Protein AF-A0A7E6FSH2-F1 (afdb_monomer)

Secondary structure (DSSP, 8-state):
---------------EEEEEEEETTSTT-EEEEEEEETTEEEE-GGGGGGGGS-EEEEEEEEESSS-EEEEEE-TT--TTTSSSGGGEEEETT-TTGGG-EEEE-S-TTS-EEEEE-SSEEEEEEEPSSSS--EEEEEEETT--

Solvent-accessible surface area (backbone atoms only — not comparable to full-atom values): 8273 Å² total; per-residue (Å²): 133,86,77,82,87,77,81,72,79,85,81,84,56,83,32,34,39,35,33,26,38,29,43,66,93,47,79,95,51,69,44,71,34,34,39,37,38,52,71,44,76,50,72,38,75,65,56,82,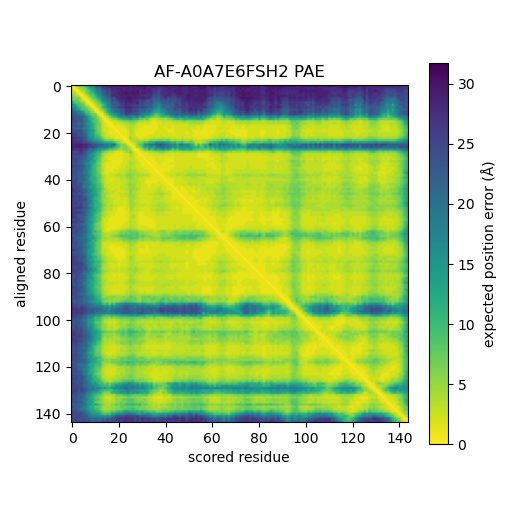45,35,83,76,49,63,34,48,30,32,37,44,33,39,44,49,98,74,66,37,47,34,36,20,45,24,63,97,36,49,86,56,62,32,59,28,54,94,27,56,74,49,57,66,87,48,95,80,58,87,68,46,47,43,45,55,74,68,36,88,93,62,41,38,41,38,39,40,42,91,51,34,40,36,40,41,29,57,50,93,66,93,60,74,34,33,50,41,50,79,45,68,56,77,83,126

Nearest PDB structures (foldseek):
  6cp9-assembly4_H  TM=3.468E-01  e=9.903E-01  Klebsiella pneumoniae 342
  2ejx-assembly1_A  TM=4.097E-01  e=4.141E+00  Sulfurisphaera tokodaii str. 7
  7lps-assembly3_G  TM=2.531E-01  e=2.438E+00  Homo sapiens
  7lps-assembly1_A  TM=2.808E-01  e=4.141E+00  Homo sapiens
  8bu9-assembly2_D  TM=2.159E-01  e=7.417E+00  Homo sapiens

Mean predicted aligned error: 8.13 Å

Organism: NCBI:txid2607531

Radius of gyration: 16.62 Å; Cα contacts (8 Å, |Δi|>4): 287; chains: 1; bounding box: 47×32×52 Å

Sequence (144 aa):
MHRSLYNKEIRDFDCNCSSYILLSGNGTSWQKVFEMTPNSFMKSPIYLYWDNLPIEKVKFQLSGTYPLTFIFNGRGTTSTSWFHQANAISNSLGAHSLSTTYTFNNNFSYPDFYITSTEARIQAKRLSGIDEKYDIYFKKDGSK

Foldseek 3Di:
DDDPPPPPPCLPWQKKKWKWFDAPPPPPDTHTQWIDTQQDIDGDCVLVCLQVTRTQKMWIWIDTPDIKIWIFGSHPDHSQRRQAPVGTDDIPPDPPQPPKGWDWPSDSVWTWTWIDDPFKIWIWTFDPDPGGGIDTDIDTPPDD

pLDDT: mean 82.21, std 17.52, range [31.97, 97.0]

Structure (mmCIF, N/CA/C/O backbone):
data_AF-A0A7E6FSH2-F1
#
_entry.id   AF-A0A7E6FSH2-F1
#
loop_
_atom_site.group_PDB
_atom_site.id
_atom_site.type_symbol
_atom_site.label_atom_id
_atom_site.label_alt_id
_atom_site.label_comp_id
_atom_site.label_asym_id
_atom_site.label_entity_id
_atom_site.label_seq_id
_atom_site.pdbx_PDB_ins_code
_atom_site.Cartn_x
_atom_site.Cartn_y
_atom_site.Cartn_z
_atom_site.occupancy
_atom_site.B_iso_or_equiv
_atom_site.auth_seq_id
_atom_site.auth_comp_id
_atom_site.auth_asym_id
_atom_site.auth_atom_id
_atom_site.pdbx_PDB_model_num
ATOM 1 N N . MET A 1 1 ? 32.917 1.650 -36.318 1.00 36.84 1 MET A N 1
ATOM 2 C CA . MET A 1 1 ? 31.803 0.817 -35.811 1.00 36.84 1 MET A CA 1
ATOM 3 C C . MET A 1 1 ? 31.445 1.284 -34.406 1.00 36.84 1 MET A C 1
ATOM 5 O O . MET A 1 1 ? 32.127 0.921 -33.457 1.00 36.84 1 MET A O 1
ATOM 9 N N . HIS A 1 2 ? 30.433 2.145 -34.270 1.00 33.91 2 HIS A N 1
ATOM 10 C CA . HIS A 1 2 ? 29.933 2.572 -32.962 1.00 33.91 2 HIS A CA 1
ATOM 11 C C . HIS A 1 2 ? 29.057 1.463 -32.371 1.00 33.91 2 HIS A C 1
ATOM 13 O O . HIS A 1 2 ? 27.921 1.268 -32.795 1.00 33.91 2 HIS A O 1
ATOM 19 N N . ARG A 1 3 ? 29.587 0.721 -31.393 1.00 31.97 3 ARG A N 1
ATOM 20 C CA . ARG A 1 3 ? 28.758 -0.078 -30.485 1.00 31.97 3 ARG A CA 1
ATOM 21 C C . ARG A 1 3 ? 28.050 0.894 -29.543 1.00 31.97 3 ARG A C 1
ATOM 23 O O . ARG A 1 3 ? 28.684 1.468 -28.664 1.00 31.97 3 ARG A O 1
ATOM 30 N N . SER A 1 4 ? 26.752 1.089 -29.758 1.00 35.31 4 SER A N 1
ATOM 31 C CA . SER A 1 4 ? 25.868 1.708 -28.771 1.00 35.31 4 SER A CA 1
ATOM 32 C C . SER A 1 4 ? 25.856 0.826 -27.518 1.00 35.31 4 SER A C 1
ATOM 34 O O . SER A 1 4 ? 25.320 -0.280 -27.533 1.00 35.31 4 SER A O 1
ATOM 36 N N . LEU A 1 5 ? 26.519 1.291 -26.458 1.00 35.47 5 LEU A N 1
ATOM 37 C CA . LEU A 1 5 ? 26.552 0.686 -25.122 1.00 35.47 5 LEU A CA 1
ATOM 38 C C . LEU A 1 5 ? 25.516 1.350 -24.200 1.00 35.47 5 LEU A C 1
ATOM 40 O O . LEU A 1 5 ? 25.821 1.685 -23.062 1.00 35.47 5 LEU A O 1
ATOM 44 N N . TYR A 1 6 ? 24.291 1.560 -24.680 1.00 37.81 6 TYR A N 1
ATOM 45 C CA . TYR A 1 6 ? 23.195 2.040 -23.836 1.00 37.81 6 TYR A CA 1
ATOM 46 C C . TYR A 1 6 ? 21.973 1.137 -23.969 1.00 37.81 6 TYR A C 1
ATOM 48 O O . TYR A 1 6 ? 20.962 1.505 -24.542 1.00 37.81 6 TYR A O 1
ATOM 56 N N . ASN A 1 7 ? 22.088 -0.055 -23.387 1.00 38.75 7 ASN A N 1
ATOM 57 C CA . ASN A 1 7 ? 20.961 -0.762 -22.781 1.00 38.75 7 ASN A CA 1
ATOM 58 C C . ASN A 1 7 ? 21.350 -1.052 -21.328 1.00 38.75 7 ASN A C 1
ATOM 60 O O . ASN A 1 7 ? 21.535 -2.196 -20.922 1.00 38.75 7 ASN A O 1
ATOM 64 N N . LYS A 1 8 ? 21.573 0.013 -20.551 1.00 35.28 8 LYS A N 1
ATOM 65 C CA . LYS A 1 8 ? 21.609 -0.104 -19.096 1.00 35.28 8 LYS A CA 1
ATOM 66 C C . LYS A 1 8 ? 20.144 -0.136 -18.671 1.00 35.28 8 LYS A C 1
ATOM 68 O O . LYS A 1 8 ? 19.473 0.890 -18.733 1.00 35.28 8 LYS A O 1
ATOM 73 N N . GLU A 1 9 ? 19.633 -1.317 -18.321 1.00 42.00 9 GLU A N 1
ATOM 74 C CA . GLU A 1 9 ? 18.431 -1.403 -17.489 1.00 42.00 9 GLU A CA 1
ATOM 75 C C . GLU A 1 9 ? 18.634 -0.430 -16.327 1.00 42.00 9 GLU A C 1
ATOM 77 O O . GLU A 1 9 ? 19.611 -0.546 -15.581 1.00 42.00 9 GLU A O 1
ATOM 82 N N . ILE A 1 10 ? 17.774 0.580 -16.222 1.00 40.69 10 ILE A N 1
ATOM 83 C CA . ILE A 1 10 ? 17.826 1.544 -15.129 1.00 40.69 10 ILE A CA 1
ATOM 84 C C . ILE A 1 10 ? 17.426 0.776 -13.865 1.00 40.69 10 ILE A C 1
ATOM 86 O O . ILE A 1 10 ? 16.245 0.609 -13.581 1.00 40.69 10 ILE A O 1
ATOM 90 N N . ARG A 1 11 ? 18.421 0.254 -13.140 1.00 43.53 11 ARG A N 1
ATOM 91 C CA . ARG A 1 11 ? 18.281 -0.348 -11.803 1.00 43.53 11 ARG A CA 1
ATOM 92 C C . ARG A 1 11 ? 18.351 0.698 -10.680 1.00 43.53 11 ARG A C 1
ATOM 94 O O . ARG A 1 11 ? 18.409 0.330 -9.517 1.00 43.53 11 ARG A O 1
ATOM 101 N N . ASP A 1 12 ? 18.344 1.984 -11.028 1.00 41.41 12 ASP A N 1
ATOM 102 C CA . ASP A 1 12 ? 18.599 3.105 -10.115 1.00 41.41 12 ASP A CA 1
ATOM 103 C C . ASP A 1 12 ? 17.296 3.782 -9.659 1.00 41.41 12 ASP A C 1
ATOM 105 O O . ASP A 1 12 ? 17.124 4.992 -9.796 1.00 41.41 12 ASP A O 1
ATOM 109 N N . PHE A 1 13 ? 16.349 3.008 -9.132 1.00 52.59 13 PHE A N 1
ATOM 110 C CA . PHE A 1 13 ? 15.245 3.581 -8.368 1.00 52.59 13 PHE A CA 1
ATOM 111 C C . PHE A 1 13 ? 15.344 3.077 -6.931 1.00 52.59 13 PHE A C 1
ATOM 113 O O . PHE A 1 13 ? 14.765 2.050 -6.590 1.00 52.59 13 PHE A O 1
ATOM 120 N N . ASP A 1 14 ? 16.053 3.834 -6.087 1.00 60.81 14 ASP A N 1
ATOM 121 C CA . ASP A 1 14 ? 15.880 3.798 -4.629 1.00 60.81 14 ASP A CA 1
ATOM 122 C C . ASP A 1 14 ? 14.467 4.309 -4.311 1.00 60.81 14 ASP A C 1
ATOM 124 O O . ASP A 1 14 ? 14.244 5.450 -3.899 1.00 60.81 14 ASP A O 1
ATOM 128 N N . CYS A 1 15 ? 13.476 3.479 -4.619 1.00 75.56 15 CYS A N 1
ATOM 129 C CA . CYS A 1 15 ? 12.087 3.748 -4.333 1.00 75.56 15 CYS A CA 1
ATOM 130 C C . CYS A 1 15 ? 11.758 3.136 -2.980 1.00 75.56 15 CYS A C 1
ATOM 132 O O . CYS A 1 15 ? 11.909 1.934 -2.786 1.00 75.56 15 CYS A O 1
ATOM 134 N N . ASN A 1 16 ? 11.245 3.949 -2.063 1.00 90.12 16 ASN A N 1
ATOM 135 C CA . ASN A 1 16 ? 10.592 3.432 -0.866 1.00 90.12 16 ASN A CA 1
ATOM 136 C C . ASN A 1 16 ? 9.089 3.368 -1.113 1.00 90.12 16 ASN A C 1
ATOM 138 O O . ASN A 1 16 ? 8.506 4.210 -1.797 1.00 90.12 16 ASN A O 1
ATOM 142 N N . CYS A 1 17 ? 8.452 2.373 -0.523 1.00 91.81 17 CYS A N 1
ATOM 143 C CA . CYS A 1 17 ? 7.014 2.200 -0.539 1.00 91.81 17 CYS A CA 1
ATOM 144 C C . CYS A 1 17 ? 6.488 2.421 0.880 1.00 91.81 17 CYS A C 1
ATOM 146 O O . CYS A 1 17 ? 7.041 1.903 1.840 1.00 91.81 17 CYS A O 1
ATOM 148 N N . SER A 1 18 ? 5.439 3.213 1.051 1.00 95.06 18 SER A N 1
ATOM 149 C CA . SER A 1 18 ? 4.848 3.478 2.363 1.00 95.06 18 SER A CA 1
ATOM 150 C C . SER A 1 18 ? 3.333 3.469 2.293 1.00 95.06 18 SER A C 1
ATOM 152 O O . SER A 1 18 ? 2.744 3.876 1.293 1.00 95.06 18 SER A O 1
ATOM 154 N N . SER A 1 19 ? 2.696 3.055 3.385 1.00 95.75 19 SER A N 1
ATOM 155 C CA . SER A 1 19 ? 1.253 3.190 3.566 1.00 95.75 19 SER A CA 1
ATOM 156 C C . SER A 1 19 ? 0.933 4.062 4.767 1.00 95.75 19 SER A C 1
ATOM 158 O O . SER A 1 19 ? 1.633 4.028 5.781 1.00 95.75 19 SER A O 1
ATOM 160 N N . TYR A 1 20 ? -0.140 4.835 4.650 1.00 96.75 20 TYR A N 1
ATOM 161 C CA . TYR A 1 20 ? -0.656 5.714 5.684 1.00 96.75 20 TYR A CA 1
ATOM 162 C C . TYR A 1 20 ? -2.170 5.573 5.791 1.00 96.75 20 TYR A C 1
ATOM 164 O O . TYR A 1 20 ? -2.843 5.371 4.785 1.00 96.75 20 TYR A O 1
ATOM 172 N N . ILE A 1 21 ? -2.718 5.775 6.981 1.00 96.69 21 ILE A N 1
ATOM 173 C CA . ILE A 1 21 ? -4.162 5.843 7.214 1.00 96.69 21 ILE A CA 1
ATOM 174 C C . ILE A 1 21 ? -4.575 7.246 7.634 1.00 96.69 21 ILE A C 1
ATOM 176 O O . ILE A 1 21 ? -3.827 7.956 8.307 1.00 96.69 21 ILE A O 1
ATOM 180 N N . LEU A 1 22 ? -5.782 7.628 7.243 1.00 96.50 22 LEU A N 1
ATOM 181 C CA . LEU A 1 22 ? -6.479 8.804 7.739 1.00 96.50 22 LEU A CA 1
ATOM 182 C C . LEU A 1 22 ? -7.640 8.323 8.607 1.00 96.50 22 LEU A C 1
ATOM 184 O O . LEU A 1 22 ? -8.484 7.566 8.128 1.00 96.50 22 LEU A O 1
ATOM 188 N N . LEU A 1 23 ? -7.676 8.743 9.870 1.00 94.25 23 LEU A N 1
ATOM 189 C CA . LEU A 1 23 ? -8.746 8.395 10.808 1.00 94.25 23 LEU A CA 1
ATOM 190 C C . LEU A 1 23 ? -9.869 9.436 10.744 1.00 94.25 23 LEU A C 1
ATOM 192 O O . LEU A 1 23 ? -9.601 10.636 10.677 1.00 94.25 23 LEU A O 1
ATOM 196 N N . SER A 1 24 ? -11.125 8.997 10.807 1.00 89.44 24 SER A N 1
ATOM 197 C CA . SER A 1 24 ? -12.276 9.899 10.835 1.00 89.44 24 SER A CA 1
ATOM 198 C C . SER A 1 24 ? -12.240 10.769 12.093 1.00 89.44 24 SER A C 1
ATOM 200 O O . SER A 1 24 ? -11.975 10.265 13.185 1.00 89.44 24 SER A O 1
ATOM 202 N N . GLY A 1 25 ? -12.521 12.063 11.952 1.00 81.19 25 GLY A N 1
ATOM 203 C CA . GLY A 1 25 ? -12.515 13.014 13.070 1.00 81.19 25 GLY A CA 1
ATOM 204 C C . GLY A 1 25 ? -11.128 13.547 13.449 1.00 81.19 25 GLY A C 1
ATOM 205 O O . GLY A 1 25 ? -11.051 14.530 14.179 1.00 81.19 25 GLY A O 1
ATOM 206 N N . ASN A 1 26 ? -10.045 12.977 12.907 1.00 65.88 26 ASN A N 1
ATOM 207 C CA . ASN A 1 26 ? -8.682 13.465 13.107 1.00 65.88 26 ASN A CA 1
ATOM 208 C C . ASN A 1 26 ? -8.236 14.218 11.842 1.00 65.88 26 ASN A C 1
ATOM 210 O O . ASN A 1 26 ? -7.688 13.634 10.905 1.00 65.88 26 ASN A O 1
ATOM 214 N N . GLY A 1 27 ? -8.575 15.511 11.783 1.00 63.03 27 GLY A N 1
ATOM 215 C CA . GLY A 1 27 ? -8.406 16.380 10.613 1.00 63.03 27 GLY A CA 1
ATOM 216 C C . GLY A 1 27 ? -7.048 16.217 9.924 1.00 63.03 27 GLY A C 1
ATOM 217 O O . GLY A 1 27 ? -6.018 16.292 10.578 1.00 63.03 27 GLY A O 1
ATOM 218 N N . THR A 1 28 ? -7.085 15.939 8.614 1.00 77.62 28 THR A N 1
ATOM 219 C CA . THR A 1 28 ? -5.980 15.893 7.622 1.00 77.62 28 THR A CA 1
ATOM 220 C C . THR A 1 28 ? -4.686 15.131 7.972 1.00 77.62 28 THR A C 1
ATOM 222 O O . THR A 1 28 ? -3.795 15.041 7.123 1.00 77.62 28 THR A O 1
ATOM 225 N N . SER A 1 29 ? -4.572 14.528 9.156 1.00 90.12 29 SER A N 1
ATOM 226 C CA . SER A 1 29 ? -3.342 13.925 9.663 1.00 90.12 29 SER A CA 1
ATOM 227 C C . SER A 1 29 ? -3.223 12.459 9.260 1.00 90.12 29 SER A C 1
ATOM 229 O O . SER A 1 29 ? -3.963 11.592 9.724 1.00 90.12 29 SER A O 1
ATOM 231 N N . TRP A 1 30 ? -2.250 12.178 8.397 1.00 94.75 30 TRP A N 1
ATOM 232 C CA . TRP A 1 30 ? -1.943 10.832 7.926 1.00 94.75 30 TRP A CA 1
ATOM 233 C C . TRP A 1 30 ? -0.987 10.118 8.884 1.00 94.75 30 TRP A C 1
ATOM 235 O O . TRP A 1 30 ? 0.113 10.599 9.142 1.00 94.75 30 TRP A O 1
ATOM 245 N N . GLN A 1 31 ? -1.373 8.933 9.350 1.00 94.94 31 GLN A N 1
ATOM 246 C CA . GLN A 1 31 ? -0.570 8.090 10.238 1.00 94.94 31 GLN A CA 1
ATOM 247 C C . GLN A 1 31 ? 0.103 6.978 9.435 1.00 94.94 31 GLN A C 1
ATOM 249 O O . GLN A 1 31 ? -0.583 6.215 8.760 1.00 94.94 31 GLN A O 1
ATOM 254 N N . LYS A 1 32 ? 1.436 6.870 9.485 1.00 95.31 32 LYS A N 1
ATOM 255 C CA . LYS A 1 32 ? 2.183 5.829 8.757 1.00 95.31 32 LYS A CA 1
ATOM 256 C C . LYS A 1 32 ? 1.871 4.444 9.349 1.00 95.31 32 LYS A C 1
ATOM 258 O O . LYS A 1 32 ? 2.007 4.237 10.553 1.00 95.31 32 LYS A O 1
ATOM 263 N N . VAL A 1 33 ? 1.474 3.501 8.497 1.00 94.50 33 VAL A N 1
ATOM 264 C CA . VAL A 1 33 ? 1.190 2.100 8.855 1.00 94.50 33 VAL A CA 1
ATOM 265 C C . VAL A 1 33 ? 2.388 1.210 8.578 1.00 94.50 33 VAL A C 1
ATOM 267 O O . VAL A 1 33 ? 2.754 0.399 9.424 1.00 94.50 33 VAL A O 1
ATOM 270 N N . PHE A 1 34 ? 3.010 1.348 7.412 1.00 94.06 34 PHE A N 1
ATOM 271 C CA . PHE A 1 34 ? 4.228 0.617 7.091 1.00 94.06 34 PHE A CA 1
ATOM 272 C C . PHE A 1 34 ? 5.121 1.407 6.147 1.00 94.06 34 PHE A C 1
ATOM 274 O O . PHE A 1 34 ? 4.667 2.323 5.458 1.00 94.06 34 PHE A O 1
ATOM 281 N N . GLU A 1 35 ? 6.380 0.995 6.103 1.00 93.94 35 GLU A N 1
ATOM 282 C CA . GLU A 1 35 ? 7.391 1.452 5.163 1.00 93.94 35 GLU A CA 1
ATOM 283 C C . GLU A 1 35 ? 8.232 0.259 4.715 1.00 93.94 35 GLU A C 1
ATOM 285 O O . GLU A 1 35 ? 8.705 -0.530 5.530 1.00 93.94 35 GLU A O 1
ATOM 290 N N . MET A 1 36 ? 8.387 0.128 3.408 1.00 92.31 36 MET A N 1
ATOM 291 C CA . MET A 1 36 ? 9.264 -0.813 2.743 1.00 92.31 36 MET A CA 1
ATOM 292 C C . MET A 1 36 ? 10.367 -0.012 2.059 1.00 92.31 36 MET A C 1
ATOM 294 O O . MET A 1 36 ? 10.095 0.879 1.254 1.00 92.31 36 MET A O 1
ATOM 298 N N . THR A 1 37 ? 11.603 -0.344 2.389 1.00 91.00 37 THR A N 1
ATOM 299 C CA . THR A 1 37 ? 12.813 0.132 1.719 1.00 91.00 37 THR A CA 1
ATOM 300 C C . THR A 1 37 ? 13.517 -1.076 1.104 1.00 91.00 37 THR A C 1
ATOM 302 O O . THR A 1 37 ? 13.201 -2.207 1.487 1.00 91.00 37 THR A O 1
ATOM 305 N N . PRO A 1 38 ? 14.516 -0.895 0.226 1.00 88.75 38 PRO A N 1
ATOM 306 C CA . PRO A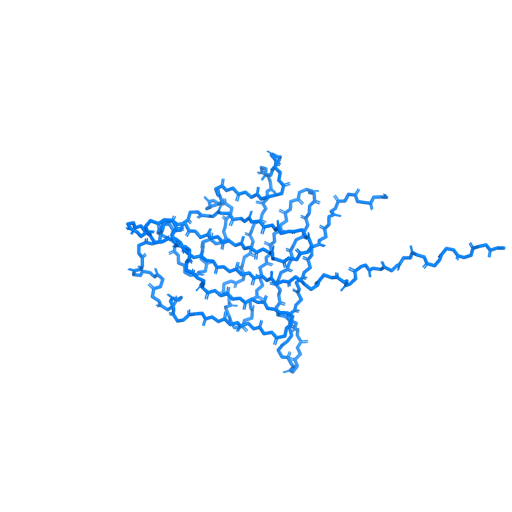 1 38 ? 15.276 -2.019 -0.323 1.00 88.75 38 PRO A CA 1
ATOM 307 C C . PRO A 1 38 ? 15.876 -2.966 0.734 1.00 88.75 38 PRO A C 1
ATOM 309 O O . PRO A 1 38 ? 16.105 -4.143 0.453 1.00 88.75 38 PRO A O 1
ATOM 312 N N . ASN A 1 39 ? 16.099 -2.472 1.958 1.00 89.06 39 ASN A N 1
ATOM 313 C CA . ASN A 1 39 ? 16.789 -3.193 3.029 1.00 89.06 39 ASN A CA 1
ATOM 314 C C . ASN A 1 39 ? 15.916 -3.474 4.263 1.00 89.06 39 ASN A C 1
ATOM 316 O O . ASN A 1 39 ? 16.421 -4.007 5.248 1.00 89.06 39 ASN A O 1
ATOM 320 N N . SER A 1 40 ? 14.646 -3.057 4.282 1.00 88.81 40 SER A N 1
ATOM 321 C CA . SER A 1 40 ? 13.805 -3.225 5.471 1.00 88.81 40 SER A CA 1
ATOM 322 C C . SER A 1 40 ? 12.314 -3.152 5.172 1.00 88.81 40 SER A C 1
ATOM 324 O O . SER A 1 40 ? 11.872 -2.464 4.253 1.00 88.81 40 SER A O 1
ATOM 326 N N . PHE A 1 41 ? 11.525 -3.811 6.019 1.00 89.88 41 PHE A N 1
ATOM 327 C CA . PHE A 1 41 ? 10.080 -3.637 6.068 1.00 89.88 41 PHE A CA 1
ATOM 328 C C . PHE A 1 41 ? 9.633 -3.378 7.504 1.00 89.88 41 PHE A C 1
ATOM 330 O O . PHE A 1 41 ? 9.642 -4.265 8.356 1.00 89.88 41 PHE A O 1
ATOM 337 N N . MET A 1 42 ? 9.250 -2.136 7.781 1.00 90.94 42 MET A N 1
ATOM 338 C CA . MET A 1 42 ? 8.826 -1.690 9.102 1.00 90.94 42 MET A CA 1
ATOM 339 C C . MET A 1 42 ? 7.311 -1.540 9.143 1.00 90.94 42 MET A C 1
ATOM 341 O O . MET A 1 42 ? 6.718 -0.876 8.294 1.00 90.94 42 MET A O 1
ATOM 345 N N . LYS A 1 43 ? 6.682 -2.116 10.170 1.00 91.31 43 LYS A N 1
ATOM 346 C CA . LYS A 1 43 ? 5.246 -1.982 10.443 1.00 91.31 43 LYS A CA 1
ATOM 347 C C . LYS A 1 43 ? 5.038 -1.230 11.750 1.00 91.31 43 LYS A C 1
ATOM 349 O O . LYS A 1 43 ? 5.577 -1.616 12.783 1.00 91.31 43 LYS A O 1
ATOM 354 N N . SER A 1 44 ? 4.220 -0.188 11.712 1.00 91.88 44 SER A N 1
ATOM 355 C CA . SER A 1 44 ? 3.738 0.506 12.904 1.00 91.88 44 SER A CA 1
ATOM 356 C C . SER A 1 44 ? 2.706 -0.364 13.621 1.00 91.88 44 SER A C 1
ATOM 358 O O . SER A 1 44 ? 1.784 -0.816 12.945 1.00 91.88 44 SER A O 1
ATOM 360 N N . PRO A 1 45 ? 2.761 -0.542 14.957 1.00 90.44 45 PRO A N 1
ATOM 361 C CA . PRO A 1 45 ? 1.796 -1.344 15.723 1.00 90.44 45 PRO A CA 1
ATOM 362 C C . PRO A 1 45 ? 0.321 -1.007 15.473 1.00 90.44 45 PRO A C 1
ATOM 364 O O . PRO A 1 45 ? -0.543 -1.835 15.738 1.00 90.44 45 PRO A O 1
ATOM 367 N N . ILE A 1 46 ? 0.029 0.174 14.918 1.00 88.50 46 ILE A N 1
ATOM 368 C CA . ILE A 1 46 ? -1.311 0.589 14.495 1.00 88.50 46 ILE A CA 1
ATOM 369 C C . ILE A 1 46 ? -2.011 -0.445 13.595 1.00 88.50 46 ILE A C 1
ATOM 371 O O . ILE A 1 46 ? -3.227 -0.586 13.680 1.00 88.50 46 ILE A O 1
ATOM 375 N N . TYR A 1 47 ? -1.262 -1.220 12.792 1.00 86.69 47 TYR A N 1
ATOM 376 C CA . TYR A 1 47 ? -1.839 -2.254 11.920 1.00 86.69 47 TYR A CA 1
ATOM 377 C C . TYR A 1 47 ? -2.556 -3.368 12.698 1.00 86.69 47 TYR A C 1
ATOM 379 O O . TYR A 1 47 ? -3.485 -3.972 12.168 1.00 86.69 47 TYR A O 1
ATOM 387 N N . LEU A 1 48 ? -2.148 -3.628 13.948 1.00 89.62 48 LEU A N 1
ATOM 388 C CA . LEU A 1 48 ? -2.759 -4.642 14.816 1.00 89.62 48 LEU A CA 1
ATOM 389 C C . LEU A 1 48 ? -4.168 -4.250 15.268 1.00 89.62 48 LEU A C 1
ATOM 391 O O . LEU A 1 48 ? -4.951 -5.108 15.658 1.00 89.62 48 LEU A O 1
ATOM 395 N N . TYR A 1 49 ? -4.485 -2.958 15.213 1.00 93.12 49 TYR A N 1
ATOM 396 C CA . TYR A 1 49 ? -5.761 -2.408 15.656 1.00 93.12 49 TYR A CA 1
ATOM 397 C C . TYR A 1 49 ? -6.666 -2.018 14.487 1.00 93.12 49 TYR A C 1
ATOM 399 O O . TYR A 1 49 ? -7.683 -1.373 14.717 1.00 93.12 49 TYR A O 1
ATOM 407 N N . TRP A 1 50 ? -6.311 -2.394 13.252 1.00 93.62 50 TRP A N 1
ATOM 408 C CA . TRP A 1 50 ? -6.976 -1.944 12.025 1.00 93.62 50 TRP A CA 1
ATOM 409 C C . TRP A 1 50 ? -8.501 -2.037 12.095 1.00 93.62 50 TRP A C 1
ATOM 411 O O . TRP A 1 50 ? -9.180 -1.047 11.841 1.00 93.62 50 TRP A O 1
ATOM 421 N N . ASP A 1 51 ? -9.025 -3.190 12.513 1.00 93.06 51 ASP A N 1
ATOM 422 C CA . ASP A 1 51 ? -10.467 -3.464 12.532 1.00 93.06 51 ASP A CA 1
ATOM 423 C C . ASP A 1 51 ? -11.238 -2.604 13.552 1.00 93.06 51 ASP A C 1
ATOM 425 O O . ASP A 1 51 ? -12.449 -2.434 13.435 1.00 93.06 51 ASP A O 1
ATOM 429 N N . ASN A 1 52 ? -10.539 -2.026 14.535 1.00 93.81 52 ASN A N 1
ATOM 430 C CA . ASN A 1 52 ? -11.116 -1.156 15.563 1.00 93.81 52 ASN A CA 1
ATOM 431 C C . ASN A 1 52 ? -10.897 0.335 15.275 1.00 93.81 52 ASN A C 1
ATOM 433 O O . ASN A 1 52 ? -11.418 1.191 15.993 1.00 93.81 52 ASN A O 1
ATOM 437 N N . LEU A 1 53 ? -10.092 0.669 14.266 1.00 93.19 53 LEU A N 1
ATOM 438 C CA . LEU A 1 53 ? -9.786 2.050 13.934 1.00 93.19 53 LEU A CA 1
ATOM 439 C C . LEU A 1 53 ? -10.856 2.612 12.997 1.00 93.19 53 LEU A C 1
ATOM 441 O O . LEU A 1 53 ? -11.242 1.960 12.025 1.00 93.19 53 LEU A O 1
ATOM 445 N N . PRO A 1 54 ? -11.299 3.860 13.209 1.00 94.94 54 PRO A N 1
ATOM 446 C CA . PRO A 1 54 ? -12.266 4.486 12.326 1.00 94.94 54 PRO A CA 1
ATOM 447 C C . PRO A 1 54 ? -11.559 5.026 11.070 1.00 94.94 54 PRO A C 1
ATOM 449 O O . PRO A 1 54 ? -11.446 6.232 10.863 1.00 94.94 54 PRO A O 1
ATOM 452 N N . ILE A 1 55 ? -11.007 4.131 10.248 1.00 96.12 55 ILE A N 1
ATOM 453 C CA . ILE A 1 55 ? -10.202 4.480 9.073 1.00 96.12 55 ILE A CA 1
ATOM 454 C C . ILE A 1 55 ? -11.114 5.006 7.964 1.00 96.12 55 ILE A C 1
ATOM 456 O O . ILE A 1 55 ? -12.019 4.322 7.493 1.00 96.12 55 ILE A O 1
ATOM 460 N N . GLU A 1 56 ? -10.852 6.227 7.509 1.00 96.19 56 GLU A N 1
ATOM 461 C CA . GLU A 1 56 ? -11.569 6.840 6.397 1.00 96.19 56 GLU A CA 1
ATOM 462 C C . GLU A 1 56 ? -10.905 6.516 5.057 1.00 96.19 56 GLU A C 1
ATOM 464 O O . GLU A 1 56 ? -11.569 6.091 4.111 1.00 96.19 56 GLU A O 1
ATOM 469 N N . LYS A 1 57 ? -9.587 6.716 4.971 1.00 97.00 57 LYS A N 1
ATOM 470 C CA . LYS A 1 57 ? -8.812 6.534 3.741 1.00 97.00 57 LYS A CA 1
ATOM 471 C C . LYS A 1 57 ? -7.482 5.870 4.039 1.00 97.00 57 LYS A C 1
ATOM 473 O O . LYS A 1 57 ? -6.904 6.076 5.106 1.00 97.00 57 LYS A O 1
ATOM 478 N N . VAL A 1 58 ? -6.973 5.146 3.052 1.00 97.00 58 VAL A N 1
ATOM 479 C CA . VAL A 1 58 ? -5.613 4.610 3.054 1.00 97.00 58 VAL A CA 1
ATOM 480 C C . VAL A 1 58 ? -4.848 5.230 1.895 1.00 97.00 58 VAL A C 1
ATOM 482 O O . VAL A 1 58 ? -5.354 5.305 0.779 1.00 97.00 58 VAL A O 1
ATOM 485 N N . LYS A 1 59 ? -3.634 5.701 2.154 1.00 96.38 59 LYS A N 1
ATOM 486 C CA . LYS A 1 59 ? -2.723 6.256 1.160 1.00 96.38 59 LYS A CA 1
ATOM 487 C C . LYS A 1 59 ? -1.557 5.303 0.984 1.00 96.38 59 LYS A C 1
ATOM 489 O O . LYS A 1 59 ? -0.801 5.104 1.926 1.00 96.38 59 LYS A O 1
ATOM 494 N N . PHE A 1 60 ? -1.377 4.788 -0.222 1.00 95.25 60 PHE A N 1
ATOM 495 C CA . PHE A 1 60 ? -0.178 4.067 -0.630 1.00 95.25 60 PHE A CA 1
ATOM 496 C C . PHE A 1 60 ? 0.698 4.999 -1.459 1.00 95.25 60 PHE A C 1
ATOM 498 O O . PHE A 1 60 ? 0.227 5.629 -2.405 1.00 95.25 60 PHE A O 1
ATOM 505 N N . GLN A 1 61 ? 1.961 5.123 -1.080 1.00 93.94 61 GLN A N 1
ATOM 506 C CA . GLN A 1 61 ? 2.890 6.076 -1.660 1.00 93.94 61 GLN A CA 1
ATOM 507 C C . GLN A 1 61 ? 4.171 5.363 -2.074 1.00 93.94 61 GLN A C 1
ATOM 509 O O . GLN A 1 61 ? 4.764 4.630 -1.288 1.00 93.94 61 GLN A O 1
ATOM 514 N N . LEU A 1 62 ? 4.611 5.623 -3.299 1.00 91.56 62 LEU A N 1
ATOM 515 C CA . LEU A 1 62 ? 5.957 5.310 -3.760 1.00 91.56 62 LEU A CA 1
ATOM 516 C C . LEU A 1 62 ? 6.728 6.618 -3.743 1.00 91.56 62 LEU A C 1
ATOM 518 O O . LEU A 1 62 ? 6.355 7.566 -4.431 1.00 91.56 62 LEU A O 1
ATOM 522 N N . SER A 1 63 ? 7.754 6.698 -2.914 1.00 87.19 63 SER A N 1
ATOM 523 C CA . SER A 1 63 ? 8.684 7.821 -2.873 1.00 87.19 63 SER A CA 1
ATOM 524 C C . SER A 1 63 ? 9.934 7.466 -3.661 1.00 87.19 63 SER A C 1
ATOM 526 O O . SER A 1 63 ? 10.473 6.383 -3.481 1.00 87.19 63 SER A O 1
ATOM 528 N N . GLY A 1 64 ? 10.386 8.389 -4.500 1.00 81.88 64 GLY A N 1
ATOM 529 C CA . GLY A 1 64 ? 11.545 8.261 -5.376 1.00 81.88 64 GLY A CA 1
ATOM 530 C C . GLY A 1 64 ? 11.598 9.490 -6.283 1.00 81.88 64 GLY A C 1
ATOM 531 O O . GLY A 1 64 ? 10.983 10.512 -5.971 1.00 81.88 64 GLY A O 1
ATOM 532 N N . THR A 1 65 ? 12.267 9.395 -7.430 1.00 77.94 65 THR A N 1
ATOM 533 C CA . THR A 1 65 ? 12.362 10.511 -8.393 1.00 77.94 65 THR A 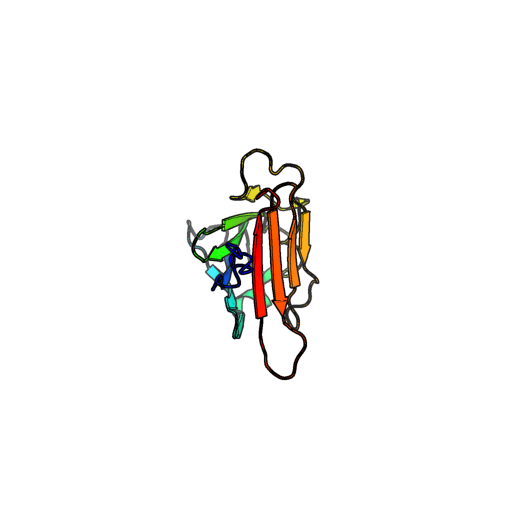CA 1
ATOM 534 C C . THR A 1 65 ? 10.996 10.975 -8.911 1.00 77.94 65 THR A C 1
ATOM 536 O O . THR A 1 65 ? 10.796 12.165 -9.137 1.00 77.94 65 THR A O 1
ATOM 539 N N . TYR A 1 66 ? 10.041 10.052 -9.056 1.00 78.56 66 TYR A N 1
ATOM 540 C CA . TYR A 1 66 ? 8.663 10.348 -9.449 1.00 78.56 66 TYR A CA 1
ATOM 541 C C . TYR A 1 66 ? 7.711 9.813 -8.381 1.00 78.56 66 TYR A C 1
ATOM 543 O O . TYR A 1 66 ? 7.332 8.641 -8.440 1.00 78.56 66 TYR A O 1
ATOM 551 N N . PRO A 1 67 ? 7.354 10.626 -7.370 1.00 86.81 67 PRO A N 1
ATOM 552 C CA . PRO A 1 67 ? 6.505 10.153 -6.297 1.00 86.81 67 PRO A CA 1
ATOM 553 C C . PRO A 1 67 ? 5.099 9.861 -6.823 1.00 86.81 67 PRO A C 1
ATOM 555 O O . PRO A 1 67 ? 4.449 10.720 -7.418 1.00 86.81 67 PRO A O 1
ATOM 558 N N . LEU A 1 68 ? 4.616 8.647 -6.574 1.00 90.00 68 LEU A N 1
ATOM 559 C CA . LEU A 1 68 ? 3.272 8.218 -6.950 1.00 90.00 68 LEU A CA 1
ATOM 560 C C . LEU A 1 68 ? 2.436 8.019 -5.700 1.00 90.00 68 LEU A C 1
ATOM 562 O O . LEU A 1 68 ? 2.892 7.428 -4.722 1.00 90.00 68 LEU A O 1
ATOM 566 N N . THR A 1 69 ? 1.199 8.501 -5.742 1.00 93.38 69 THR A N 1
ATOM 567 C CA . THR A 1 69 ? 0.250 8.373 -4.642 1.00 93.38 69 THR A CA 1
ATOM 568 C C . THR A 1 69 ? -1.019 7.687 -5.123 1.00 93.38 69 THR A C 1
ATOM 570 O O . THR A 1 69 ? -1.565 8.016 -6.174 1.00 93.38 69 THR A O 1
ATOM 573 N N . PHE A 1 70 ? -1.503 6.748 -4.321 1.00 93.31 70 PHE A N 1
ATOM 574 C CA . PHE A 1 70 ? -2.741 6.014 -4.531 1.00 93.31 70 PHE A CA 1
ATOM 575 C C . PHE A 1 70 ? -3.584 6.155 -3.271 1.00 93.31 70 PHE A C 1
ATOM 577 O O . PHE A 1 70 ? -3.108 5.882 -2.168 1.00 93.31 70 PHE A O 1
ATOM 584 N N . ILE A 1 71 ? -4.818 6.616 -3.427 1.00 95.31 71 ILE A N 1
ATOM 585 C CA . ILE A 1 71 ? -5.756 6.805 -2.326 1.00 95.31 71 ILE A CA 1
ATOM 586 C C 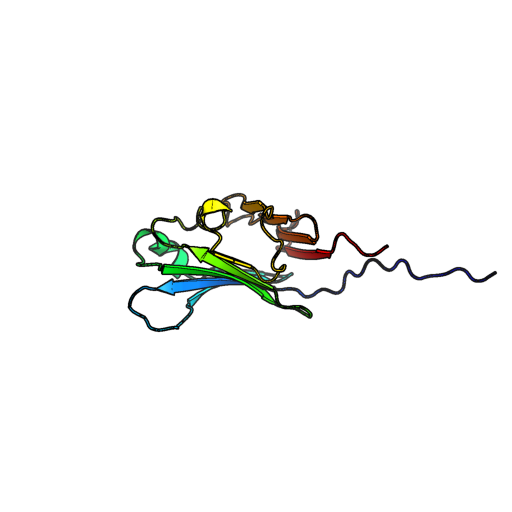. ILE A 1 71 ? -6.864 5.774 -2.461 1.00 95.31 71 ILE A C 1
ATOM 588 O O . ILE A 1 71 ? -7.483 5.658 -3.517 1.00 95.31 71 ILE A O 1
ATOM 592 N N . PHE A 1 72 ? -7.131 5.072 -1.368 1.00 95.94 72 PHE A N 1
ATOM 593 C CA . PHE A 1 72 ? -8.156 4.049 -1.254 1.00 95.94 72 PHE A CA 1
ATOM 594 C C . PHE A 1 72 ? -9.161 4.418 -0.163 1.00 95.94 72 PHE A C 1
ATOM 596 O O . PHE A 1 72 ? -8.830 5.106 0.807 1.00 95.94 72 PHE A O 1
ATOM 603 N N . ASN A 1 73 ? -10.387 3.931 -0.307 1.00 96.38 73 ASN A N 1
ATOM 604 C CA . ASN A 1 73 ? -11.379 3.895 0.749 1.00 96.38 73 ASN A CA 1
ATOM 605 C C . ASN A 1 73 ? -10.929 2.887 1.811 1.00 96.38 73 ASN A C 1
ATOM 607 O O . ASN A 1 73 ? -10.687 1.724 1.498 1.00 96.38 73 ASN A O 1
ATOM 611 N N . GLY A 1 74 ? -10.785 3.347 3.054 1.00 96.25 74 GLY A N 1
ATOM 612 C CA . GLY A 1 74 ? -10.383 2.495 4.174 1.00 96.25 74 GLY A CA 1
ATOM 613 C C . GLY A 1 74 ? -11.553 1.974 5.009 1.00 96.25 74 GLY A C 1
ATOM 614 O O . GLY A 1 74 ? -11.357 1.085 5.837 1.00 96.25 74 GLY A O 1
ATOM 615 N N . ARG A 1 75 ? -12.770 2.491 4.803 1.00 96.00 75 ARG A N 1
ATOM 616 C CA . ARG A 1 75 ? -13.930 2.157 5.638 1.00 96.00 75 ARG A CA 1
ATOM 617 C C . ARG A 1 75 ? -14.355 0.708 5.433 1.00 96.00 75 ARG A C 1
ATOM 619 O O . ARG A 1 75 ? -14.579 0.286 4.303 1.00 96.00 75 ARG A O 1
ATOM 626 N N . GLY A 1 76 ? -14.508 -0.029 6.533 1.00 94.81 76 GLY A N 1
ATOM 627 C CA . GLY A 1 76 ? -14.936 -1.433 6.507 1.00 94.81 76 GLY A CA 1
ATOM 628 C C . GLY A 1 76 ? -13.925 -2.383 5.857 1.00 94.81 76 GLY A C 1
ATOM 629 O O . GLY A 1 76 ? -14.275 -3.513 5.534 1.00 94.81 76 GLY A O 1
ATOM 630 N N . THR A 1 77 ? -12.688 -1.928 5.646 1.00 95.88 77 THR A N 1
ATOM 631 C CA . THR A 1 77 ? -11.595 -2.764 5.141 1.00 95.88 77 THR A CA 1
ATOM 632 C C . THR A 1 77 ? -10.813 -3.377 6.295 1.00 95.88 77 THR A C 1
ATOM 634 O O . THR A 1 77 ? -10.795 -2.844 7.401 1.00 95.88 77 THR A O 1
ATOM 637 N N . THR A 1 78 ? -10.113 -4.466 6.010 1.00 93.81 78 THR A N 1
ATOM 638 C CA . THR A 1 78 ? -9.114 -5.081 6.894 1.00 93.81 78 THR A CA 1
ATOM 639 C C . THR A 1 78 ? -7.713 -4.615 6.507 1.00 93.81 78 THR A C 1
ATOM 641 O O . THR A 1 78 ? -7.511 -4.070 5.418 1.00 93.81 78 THR A O 1
ATOM 644 N N . SER A 1 79 ? -6.714 -4.916 7.343 1.00 90.31 79 SER A N 1
ATOM 645 C CA . SER A 1 79 ? -5.301 -4.588 7.081 1.00 90.31 79 SER A CA 1
ATOM 646 C C . SER A 1 79 ? -4.753 -5.127 5.753 1.00 90.31 79 SER A C 1
ATOM 648 O O . SER A 1 79 ? -3.737 -4.630 5.262 1.00 90.31 79 SER A O 1
ATOM 650 N N . THR A 1 80 ? -5.432 -6.102 5.146 1.00 90.44 80 THR A N 1
ATOM 651 C CA . THR A 1 80 ? -5.043 -6.747 3.890 1.00 90.44 80 THR A CA 1
ATOM 652 C C . THR A 1 80 ? -5.990 -6.457 2.717 1.00 90.44 80 THR A C 1
ATOM 654 O O . THR A 1 80 ? -5.558 -6.509 1.574 1.00 90.44 80 THR A O 1
ATOM 657 N N . SER A 1 81 ? -7.256 -6.090 2.948 1.00 93.38 81 SER A N 1
ATOM 658 C CA . SER A 1 81 ? -8.252 -5.948 1.861 1.00 93.38 81 SER A CA 1
ATOM 659 C C . SER A 1 81 ? -8.393 -4.539 1.276 1.00 93.38 81 SER A C 1
ATOM 661 O O . SER A 1 81 ? -9.007 -4.367 0.222 1.00 93.38 81 SER A O 1
ATOM 663 N N . TRP A 1 82 ? -7.826 -3.515 1.917 1.00 95.00 82 TRP A N 1
ATOM 664 C CA . TRP A 1 82 ? -7.918 -2.130 1.436 1.00 95.00 82 TRP A CA 1
ATOM 665 C C . TRP A 1 82 ? -7.236 -1.914 0.073 1.00 95.00 82 TRP A C 1
ATOM 667 O O . TRP A 1 82 ? -7.668 -1.058 -0.699 1.00 95.00 82 TRP A O 1
ATOM 677 N N . PHE A 1 83 ? -6.202 -2.699 -0.250 1.00 94.62 83 PHE A N 1
ATOM 678 C CA . PHE A 1 83 ? -5.429 -2.586 -1.489 1.00 94.62 83 PHE A CA 1
ATOM 679 C C . PHE A 1 83 ? -6.107 -3.336 -2.645 1.00 94.62 83 PHE A C 1
ATOM 681 O O . PHE A 1 83 ? -5.636 -4.370 -3.112 1.00 94.62 83 PHE A O 1
ATOM 688 N N . HIS A 1 84 ? -7.258 -2.826 -3.082 1.00 92.62 84 HIS A N 1
ATOM 689 C CA . HIS A 1 84 ? -8.081 -3.442 -4.121 1.00 92.62 84 HIS A CA 1
ATOM 690 C C . HIS A 1 84 ? -8.712 -2.383 -5.032 1.00 92.62 84 HIS A C 1
ATOM 692 O O . HIS A 1 84 ? -9.003 -1.270 -4.592 1.00 92.62 84 HIS A O 1
ATOM 698 N N . GLN A 1 85 ? -8.986 -2.738 -6.293 1.00 90.38 85 GLN A N 1
ATOM 699 C CA . GLN A 1 85 ? -9.548 -1.811 -7.285 1.00 90.38 85 GLN A CA 1
ATOM 700 C C . GLN A 1 85 ? -10.891 -1.214 -6.849 1.00 90.38 85 GLN A C 1
ATOM 702 O O . GLN A 1 85 ? -11.095 -0.015 -6.999 1.00 90.38 85 GLN A O 1
ATOM 707 N N . ALA A 1 86 ? -11.772 -2.015 -6.243 1.00 91.62 86 ALA A N 1
ATOM 708 C CA . ALA A 1 86 ? -13.065 -1.540 -5.733 1.00 91.62 86 ALA A CA 1
ATOM 709 C C . ALA A 1 86 ? -12.937 -0.460 -4.640 1.00 91.62 86 ALA A C 1
ATOM 711 O O . ALA A 1 86 ? -13.875 0.297 -4.410 1.00 91.62 86 ALA A O 1
ATOM 712 N N . ASN A 1 87 ? -11.777 -0.383 -3.981 1.00 94.00 87 ASN A N 1
ATOM 713 C CA . ASN A 1 87 ? -11.496 0.611 -2.955 1.00 94.00 87 ASN A CA 1
ATOM 714 C C . ASN A 1 87 ? -10.715 1.810 -3.505 1.00 94.00 87 ASN A C 1
ATOM 716 O O . ASN A 1 87 ? -10.576 2.794 -2.789 1.00 94.00 87 ASN A O 1
ATOM 720 N N . ALA A 1 88 ? -10.191 1.776 -4.734 1.00 92.50 88 ALA A N 1
ATOM 721 C CA . ALA A 1 88 ? -9.402 2.878 -5.278 1.00 92.50 88 ALA A CA 1
ATOM 722 C C . ALA A 1 88 ? -10.268 4.130 -5.512 1.00 92.50 88 ALA A C 1
ATOM 724 O O . ALA A 1 88 ? -11.269 4.094 -6.221 1.00 92.50 88 ALA A O 1
ATOM 725 N N . ILE A 1 89 ? -9.850 5.254 -4.927 1.00 92.38 89 ILE A N 1
ATOM 726 C CA . ILE A 1 89 ? -10.486 6.573 -5.065 1.00 92.38 89 ILE A CA 1
ATOM 727 C C . ILE A 1 89 ? -9.737 7.407 -6.105 1.00 92.38 89 ILE A C 1
ATOM 729 O O . ILE A 1 89 ? -10.348 8.046 -6.957 1.00 92.38 89 ILE A O 1
ATOM 733 N N . SER A 1 90 ? -8.406 7.436 -6.022 1.00 90.56 90 SER A N 1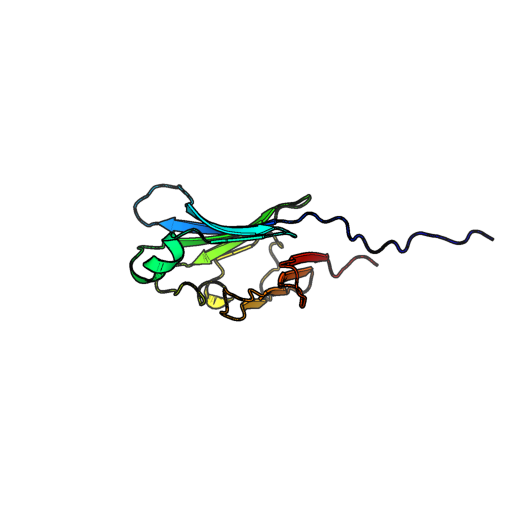
ATOM 734 C CA . SER A 1 90 ? -7.568 8.188 -6.955 1.00 90.56 90 SER A CA 1
ATOM 735 C C . SER A 1 90 ? -6.160 7.614 -7.036 1.00 90.56 90 SER A C 1
ATOM 737 O O . SER A 1 90 ? -5.693 6.922 -6.130 1.00 90.56 90 SER A O 1
ATOM 739 N N . ASN A 1 91 ? -5.471 7.896 -8.138 1.00 88.69 91 ASN A N 1
ATOM 740 C CA . ASN A 1 91 ? -4.085 7.500 -8.341 1.00 88.69 91 ASN A CA 1
ATOM 741 C C . ASN A 1 91 ? -3.331 8.529 -9.193 1.00 88.69 91 ASN A C 1
ATOM 743 O O . ASN A 1 91 ? -3.921 9.216 -10.025 1.00 88.69 91 ASN A O 1
ATOM 747 N N . SER A 1 92 ? -2.017 8.614 -8.995 1.00 86.19 92 SER A N 1
ATOM 748 C CA . SER A 1 92 ? -1.132 9.527 -9.729 1.00 86.19 92 SER A CA 1
ATOM 749 C C . SER A 1 92 ? -0.722 9.026 -11.121 1.00 86.19 92 SER A C 1
ATOM 751 O O . SER A 1 92 ? 0.099 9.677 -11.760 1.00 86.19 92 SER A O 1
ATOM 753 N N . LEU A 1 93 ? -1.255 7.895 -11.604 1.00 80.56 93 LEU A N 1
ATOM 754 C CA . LEU A 1 93 ? -0.895 7.347 -12.920 1.00 80.56 93 LEU A CA 1
ATOM 755 C C . LEU A 1 93 ? -1.611 8.052 -14.087 1.00 80.56 93 LEU A C 1
ATOM 757 O O . LEU A 1 93 ? -1.258 7.803 -15.231 1.00 80.56 93 LEU A O 1
ATOM 761 N N . GLY A 1 94 ? -2.565 8.955 -13.820 1.00 68.06 94 GLY A N 1
ATOM 762 C CA . GLY A 1 94 ? -3.227 9.791 -14.831 1.00 68.06 94 GLY A CA 1
ATOM 763 C C . GLY A 1 94 ? -4.740 9.561 -14.960 1.00 68.06 94 GLY A C 1
ATOM 764 O O . GLY A 1 94 ? -5.319 8.661 -14.343 1.00 68.06 94 GLY A O 1
ATOM 765 N N . ALA A 1 95 ? -5.394 10.402 -15.773 1.00 56.31 95 ALA A N 1
ATOM 766 C CA . ALA A 1 95 ? -6.855 10.443 -15.942 1.00 56.31 95 ALA A CA 1
ATOM 767 C C . ALA A 1 95 ? -7.451 9.212 -16.664 1.00 56.31 95 ALA A C 1
ATOM 769 O O . ALA A 1 95 ? -8.651 8.974 -16.568 1.00 56.31 95 ALA A O 1
ATOM 770 N N . HIS A 1 96 ? -6.626 8.405 -17.342 1.00 53.19 96 HIS A N 1
ATOM 771 C CA . HIS A 1 96 ? -7.046 7.198 -18.072 1.00 53.19 96 HIS A CA 1
ATOM 772 C C . HIS A 1 96 ? -6.930 5.896 -17.256 1.00 53.19 96 HIS A C 1
ATOM 774 O O . HIS A 1 96 ? -7.050 4.804 -17.804 1.00 53.19 96 HIS A O 1
ATOM 780 N N . SER A 1 97 ? -6.745 5.981 -15.937 1.00 57.06 97 SER A N 1
ATOM 781 C CA . SER A 1 97 ? -6.491 4.846 -15.028 1.00 57.06 97 SER A CA 1
ATOM 782 C C . SER A 1 97 ? -7.694 3.918 -14.749 1.00 57.06 97 SER A C 1
ATOM 784 O O . SER A 1 97 ? -7.724 3.216 -13.737 1.00 57.06 97 SER A O 1
ATOM 786 N N . LEU A 1 98 ? -8.675 3.864 -15.656 1.00 56.12 98 LEU A N 1
ATOM 787 C CA . LEU A 1 98 ? -9.909 3.075 -15.524 1.00 56.12 98 LEU A CA 1
ATOM 788 C C . LEU A 1 98 ? -9.670 1.553 -15.490 1.00 56.12 98 LEU A C 1
ATOM 790 O O . LEU A 1 98 ? -10.552 0.808 -15.072 1.00 56.12 98 LEU A O 1
ATOM 794 N N . SER A 1 99 ? -8.482 1.086 -15.882 1.00 74.94 99 SER A N 1
ATOM 795 C CA . SER A 1 99 ? -8.105 -0.332 -15.893 1.00 74.94 99 SER A CA 1
ATOM 796 C C . SER A 1 99 ? -6.893 -0.644 -15.007 1.00 74.94 99 SER A C 1
ATOM 798 O O . SER A 1 99 ? -6.100 -1.528 -15.337 1.00 74.94 99 SER A O 1
ATOM 800 N N . THR A 1 100 ? -6.696 0.098 -13.912 1.00 86.62 100 THR A N 1
ATOM 801 C CA . THR A 1 100 ? -5.622 -0.218 -12.963 1.00 86.62 100 THR A CA 1
ATOM 802 C C . THR A 1 100 ? -6.037 -1.368 -12.049 1.00 86.62 100 THR A C 1
ATOM 804 O O . THR A 1 100 ? -7.024 -1.267 -11.320 1.00 86.62 100 THR A O 1
ATOM 807 N N . THR A 1 101 ? -5.262 -2.449 -12.063 1.00 90.75 101 THR A N 1
ATOM 808 C CA . THR A 1 101 ? -5.414 -3.586 -11.150 1.00 90.75 101 THR A CA 1
ATOM 809 C C . THR A 1 101 ? -4.472 -3.417 -9.963 1.00 90.75 101 THR A C 1
ATOM 811 O O . THR A 1 101 ? -3.318 -3.022 -10.132 1.00 90.75 101 THR A O 1
ATOM 814 N N . TYR A 1 102 ? -4.971 -3.732 -8.770 1.00 92.56 102 TYR A N 1
ATOM 815 C CA . TYR A 1 102 ? -4.224 -3.698 -7.516 1.00 92.56 102 TYR A CA 1
ATOM 816 C C . TYR A 1 102 ? -4.289 -5.081 -6.883 1.00 92.56 102 TYR A C 1
ATOM 818 O O . TYR A 1 102 ? -5.384 -5.583 -6.626 1.00 92.56 102 TYR A O 1
ATOM 826 N N . THR A 1 103 ? -3.130 -5.676 -6.627 1.00 92.81 103 THR A N 1
ATOM 827 C CA . THR A 1 103 ? -3.021 -7.001 -6.019 1.00 92.81 103 THR A CA 1
ATOM 828 C C . THR A 1 103 ? -2.097 -6.932 -4.817 1.00 92.81 103 THR A C 1
ATOM 830 O O . THR A 1 103 ? -0.989 -6.405 -4.902 1.00 92.81 103 THR A O 1
ATOM 833 N N . PHE A 1 104 ? -2.547 -7.495 -3.701 1.00 91.38 104 PHE A N 1
ATOM 834 C CA . PHE A 1 104 ? -1.726 -7.751 -2.527 1.00 91.38 104 PHE A CA 1
ATOM 835 C C . PHE A 1 104 ? -1.870 -9.221 -2.144 1.00 91.38 104 PHE A C 1
ATOM 837 O O . PHE A 1 104 ? -2.974 -9.762 -2.121 1.00 91.38 104 PHE A O 1
ATOM 844 N N . ASN A 1 105 ? -0.758 -9.882 -1.835 1.00 90.25 105 ASN A N 1
ATOM 845 C CA . ASN A 1 105 ? -0.761 -11.295 -1.452 1.00 90.25 105 ASN A CA 1
ATOM 846 C C . ASN A 1 105 ? -1.280 -11.564 -0.024 1.00 90.25 105 ASN A C 1
ATOM 848 O O . ASN A 1 105 ? -1.214 -12.700 0.444 1.00 90.25 105 ASN A O 1
ATOM 852 N N . ASN A 1 106 ? -1.772 -10.535 0.676 1.00 86.69 106 ASN A N 1
ATOM 853 C CA . ASN A 1 106 ? -2.321 -10.607 2.031 1.00 86.69 106 ASN A CA 1
ATOM 854 C C . ASN A 1 106 ? -1.347 -11.169 3.082 1.00 86.69 106 ASN A C 1
ATOM 856 O O . ASN A 1 106 ? -1.779 -11.609 4.147 1.00 86.69 106 ASN A O 1
ATOM 860 N N . ASN A 1 107 ? -0.037 -11.147 2.815 1.00 86.00 107 ASN A N 1
ATOM 861 C CA . ASN A 1 107 ? 0.971 -11.708 3.705 1.00 86.00 107 ASN A CA 1
ATOM 862 C C . ASN A 1 107 ? 2.031 -10.668 4.064 1.00 86.00 107 ASN A C 1
ATOM 864 O O . ASN A 1 107 ? 3.012 -10.472 3.358 1.00 86.00 107 ASN A O 1
ATOM 868 N N . PHE A 1 108 ? 1.882 -10.045 5.230 1.00 82.88 108 PHE A N 1
ATOM 869 C CA .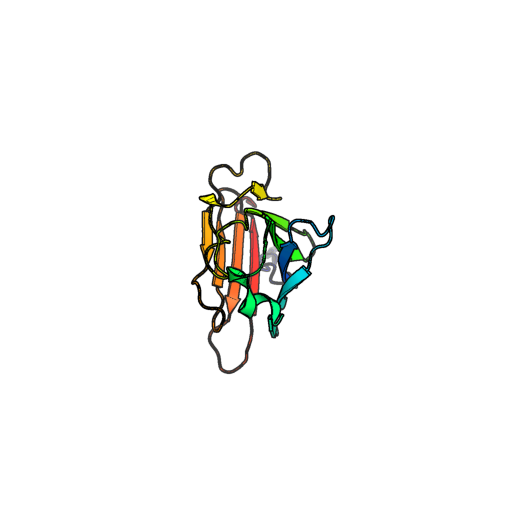 PHE A 1 108 ? 2.838 -9.055 5.723 1.00 82.88 108 PHE A CA 1
ATOM 870 C C . PHE A 1 108 ? 4.192 -9.619 6.182 1.00 82.88 108 PHE A C 1
ATOM 872 O O . PHE A 1 108 ? 5.066 -8.829 6.532 1.00 82.88 108 PHE A O 1
ATOM 879 N N . SER A 1 109 ? 4.381 -10.938 6.229 1.00 83.75 109 SER A N 1
ATOM 880 C CA . SER A 1 109 ? 5.703 -11.550 6.459 1.00 83.75 109 SER A CA 1
ATOM 881 C C . SER A 1 109 ? 6.505 -11.671 5.157 1.00 83.75 109 SER A C 1
ATOM 883 O O . SER A 1 109 ? 7.736 -11.731 5.174 1.00 83.75 109 SER A O 1
ATOM 885 N N . TYR A 1 110 ? 5.801 -11.683 4.024 1.00 87.06 110 TYR A N 1
ATOM 886 C CA . TYR A 1 110 ? 6.360 -11.750 2.677 1.00 87.06 110 TYR A CA 1
ATOM 887 C C . TYR A 1 110 ? 5.570 -10.816 1.759 1.00 87.06 110 TYR A C 1
ATOM 889 O O . TYR A 1 110 ? 4.917 -11.302 0.840 1.00 87.06 110 TYR A O 1
ATOM 897 N N . PRO A 1 111 ? 5.545 -9.499 2.030 1.00 89.69 111 PRO A N 1
ATOM 898 C CA . PRO A 1 111 ? 4.654 -8.593 1.320 1.00 89.69 111 PRO A CA 1
ATOM 899 C C . PRO A 1 111 ? 4.982 -8.569 -0.173 1.00 89.69 111 PRO A C 1
ATOM 901 O O . PRO A 1 111 ? 6.153 -8.491 -0.547 1.00 89.69 111 PRO A O 1
ATOM 904 N N . ASP A 1 112 ? 3.942 -8.623 -1.003 1.00 92.56 112 ASP A N 1
ATOM 905 C CA . ASP A 1 112 ? 4.017 -8.415 -2.451 1.00 92.56 112 ASP A CA 1
ATOM 906 C C . ASP A 1 112 ? 2.838 -7.542 -2.884 1.00 92.56 112 ASP A C 1
ATOM 908 O O . ASP A 1 112 ? 1.690 -7.996 -2.918 1.00 92.56 112 ASP A O 1
ATOM 912 N N . PHE A 1 113 ? 3.133 -6.269 -3.141 1.00 92.94 113 PHE A N 1
ATOM 913 C CA . PHE A 1 113 ? 2.194 -5.293 -3.676 1.00 92.94 113 PHE A CA 1
ATOM 914 C C . PHE A 1 113 ? 2.446 -5.127 -5.164 1.00 92.94 113 PHE A C 1
ATOM 916 O O . PHE A 1 113 ? 3.559 -4.808 -5.582 1.00 92.94 113 PHE A O 1
ATOM 923 N N . TYR A 1 114 ? 1.391 -5.267 -5.953 1.00 93.31 114 TYR A N 1
ATOM 924 C CA . TYR A 1 114 ? 1.462 -5.201 -7.400 1.00 93.31 114 TYR A CA 1
ATOM 925 C C . TYR A 1 114 ? 0.396 -4.256 -7.944 1.00 93.31 114 TYR A C 1
ATOM 927 O O . TYR A 1 114 ? -0.783 -4.375 -7.607 1.00 93.31 114 TYR A O 1
ATOM 935 N N . ILE A 1 115 ? 0.813 -3.307 -8.780 1.00 91.94 115 ILE A N 1
ATOM 936 C CA . ILE A 1 115 ? -0.076 -2.380 -9.483 1.00 91.94 115 ILE A CA 1
ATOM 937 C C . ILE A 1 115 ? 0.221 -2.492 -10.968 1.00 91.94 115 ILE A C 1
ATOM 939 O O . ILE A 1 115 ? 1.367 -2.330 -11.393 1.00 91.94 115 ILE A O 1
ATOM 943 N N . THR A 1 116 ? -0.809 -2.728 -11.768 1.00 90.38 116 THR A N 1
ATOM 944 C CA . THR A 1 116 ? -0.686 -2.754 -13.225 1.00 90.38 116 THR A CA 1
ATOM 945 C C . THR A 1 116 ? -1.735 -1.887 -13.872 1.00 90.38 116 THR A C 1
ATOM 947 O O . THR A 1 116 ? -2.907 -1.930 -13.517 1.00 90.38 116 THR A O 1
ATOM 950 N N . SER A 1 117 ? -1.307 -1.113 -14.856 1.00 86.56 117 SER A N 1
ATOM 951 C CA . SER A 1 117 ? -2.166 -0.401 -15.788 1.00 86.56 117 SER A CA 1
ATOM 952 C C . SER A 1 117 ? -1.681 -0.663 -17.215 1.00 86.56 117 SER A C 1
ATOM 954 O O . SER A 1 117 ? -0.709 -1.385 -17.440 1.00 86.56 117 SER A O 1
ATOM 956 N N . THR A 1 118 ? -2.351 -0.063 -18.194 1.00 82.50 118 THR A N 1
ATOM 957 C CA . THR A 1 118 ? -1.903 -0.068 -19.593 1.00 82.50 118 THR A CA 1
ATOM 958 C C . THR A 1 118 ? -0.577 0.665 -19.804 1.00 82.50 118 THR A C 1
ATOM 960 O O . THR A 1 118 ? 0.103 0.403 -20.789 1.00 82.50 118 THR A O 1
ATOM 963 N N . GLU A 1 119 ? -0.214 1.583 -18.905 1.00 80.31 119 GLU A N 1
ATOM 964 C CA . GLU A 1 119 ? 0.929 2.493 -19.060 1.00 80.31 119 G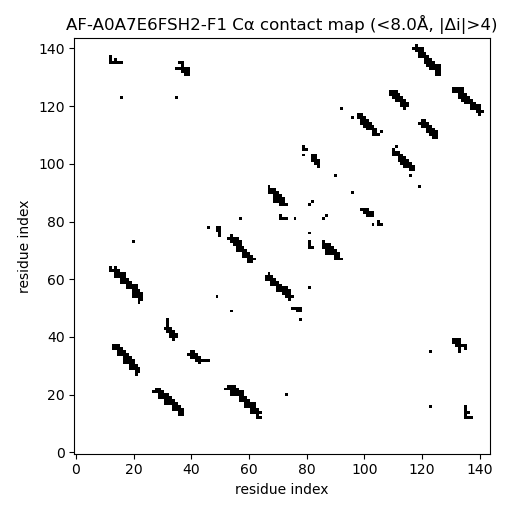LU A CA 1
ATOM 965 C C . GLU A 1 119 ? 2.085 2.182 -18.109 1.00 80.31 119 GLU A C 1
ATOM 967 O O . GLU A 1 119 ? 3.202 2.662 -18.306 1.00 80.31 119 GLU A O 1
ATOM 972 N N . ALA A 1 120 ? 1.837 1.429 -17.036 1.00 84.25 120 ALA A N 1
ATOM 973 C CA . ALA A 1 120 ? 2.840 1.187 -16.015 1.00 84.25 120 ALA A CA 1
ATOM 974 C C . ALA A 1 120 ? 2.618 -0.118 -15.253 1.00 84.25 120 ALA A C 1
ATOM 976 O O . ALA A 1 120 ? 1.499 -0.596 -15.064 1.00 84.25 120 ALA A O 1
ATOM 977 N N . ARG A 1 121 ? 3.724 -0.652 -14.742 1.00 87.94 121 ARG A N 1
ATOM 978 C CA . ARG A 1 121 ? 3.769 -1.754 -13.790 1.00 87.94 121 ARG A CA 1
ATOM 979 C C . ARG A 1 121 ? 4.612 -1.346 -12.603 1.00 87.94 121 ARG A C 1
ATOM 981 O O . ARG A 1 121 ? 5.710 -0.816 -12.762 1.00 87.94 121 ARG A O 1
ATOM 988 N N . ILE A 1 122 ? 4.098 -1.621 -11.421 1.00 89.62 122 ILE A N 1
ATOM 989 C CA . ILE A 1 122 ? 4.753 -1.337 -10.156 1.00 89.62 122 ILE A CA 1
ATOM 990 C C . ILE A 1 122 ? 4.709 -2.610 -9.342 1.00 89.62 122 ILE A C 1
ATOM 992 O O . ILE A 1 122 ? 3.647 -3.220 -9.211 1.00 89.62 122 ILE A O 1
ATOM 996 N N . GLN A 1 123 ? 5.845 -2.981 -8.770 1.00 91.31 123 GLN A N 1
ATOM 997 C CA . GLN A 1 123 ? 5.896 -4.046 -7.787 1.00 91.31 123 GLN A CA 1
ATOM 998 C C . GLN A 1 123 ? 6.756 -3.620 -6.605 1.00 91.31 123 GLN A C 1
ATOM 1000 O O . GLN A 1 123 ? 7.815 -3.030 -6.795 1.00 91.31 123 GLN A O 1
ATOM 1005 N N . ALA A 1 124 ? 6.291 -3.934 -5.402 1.00 90.69 124 ALA A N 1
ATOM 1006 C CA . ALA A 1 124 ? 7.053 -3.843 -4.168 1.00 90.69 124 ALA A CA 1
ATOM 1007 C C . ALA A 1 124 ? 6.954 -5.198 -3.466 1.00 90.69 124 ALA A C 1
ATOM 1009 O O . ALA A 1 124 ? 5.897 -5.538 -2.928 1.00 90.69 124 ALA A O 1
ATOM 1010 N N . LYS A 1 125 ? 8.028 -5.990 -3.515 1.00 91.94 125 LYS A N 1
ATOM 1011 C CA . LYS A 1 125 ? 8.036 -7.365 -3.004 1.00 91.94 125 LYS A CA 1
ATOM 1012 C C . LYS A 1 125 ? 9.280 -7.690 -2.198 1.00 91.94 125 LYS A C 1
ATOM 1014 O O . LYS A 1 125 ? 10.354 -7.150 -2.447 1.00 91.94 125 LYS A O 1
ATOM 1019 N N . ARG A 1 126 ? 9.162 -8.656 -1.291 1.00 88.12 126 ARG A N 1
ATOM 1020 C CA . ARG A 1 126 ? 10.329 -9.306 -0.682 1.00 88.12 126 ARG A CA 1
ATOM 1021 C C . ARG A 1 126 ? 11.048 -10.195 -1.706 1.00 88.12 126 ARG A C 1
ATOM 1023 O O . ARG A 1 126 ? 10.409 -10.958 -2.428 1.00 88.12 126 ARG A O 1
ATOM 1030 N N . LEU A 1 127 ? 12.376 -10.129 -1.745 1.00 86.06 127 LEU A N 1
ATOM 1031 C CA . LEU A 1 127 ? 13.213 -11.037 -2.526 1.0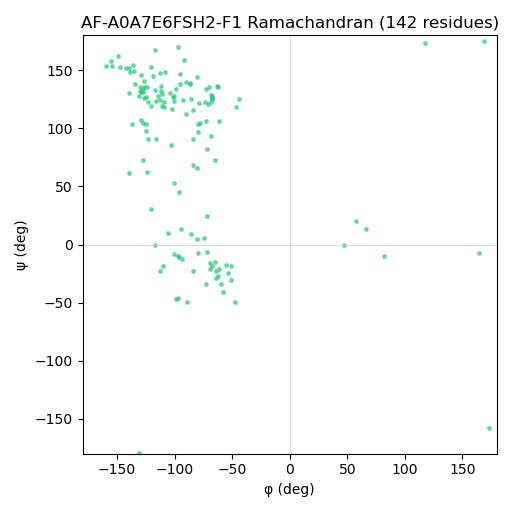0 86.06 127 LEU A CA 1
ATOM 1032 C C . LEU A 1 127 ? 13.401 -12.370 -1.791 1.00 86.06 127 LEU A C 1
ATOM 1034 O O . LEU A 1 127 ? 13.517 -12.420 -0.567 1.00 86.06 127 LEU A O 1
ATOM 1038 N N . SER A 1 128 ? 13.453 -13.467 -2.547 1.00 74.31 128 SER A N 1
ATOM 1039 C CA . SER A 1 128 ? 13.793 -14.784 -2.009 1.00 74.31 128 SER A CA 1
ATOM 1040 C C . SER A 1 128 ? 15.280 -14.833 -1.646 1.00 74.31 128 SER A C 1
ATOM 1042 O O . SER A 1 128 ? 16.127 -14.654 -2.521 1.00 74.31 128 SER A O 1
ATOM 1044 N N . GLY A 1 129 ? 15.606 -15.096 -0.381 1.00 74.56 129 GLY A N 1
ATOM 1045 C CA . GLY A 1 129 ? 16.987 -15.176 0.094 1.00 74.56 129 GLY A CA 1
ATOM 1046 C C . GLY A 1 129 ? 17.086 -15.217 1.618 1.00 74.56 129 GLY A C 1
ATOM 1047 O O . GLY A 1 129 ? 16.076 -15.119 2.314 1.00 74.56 129 GLY A O 1
ATOM 1048 N N . ILE A 1 130 ? 18.315 -15.387 2.115 1.00 65.62 130 ILE A N 1
ATOM 1049 C CA . ILE A 1 130 ? 18.629 -15.386 3.555 1.00 65.62 130 ILE A CA 1
ATOM 1050 C C . ILE A 1 130 ? 18.537 -13.959 4.122 1.00 65.62 130 ILE A C 1
ATOM 1052 O O . ILE A 1 130 ? 18.083 -13.774 5.247 1.00 65.62 130 ILE A O 1
ATOM 1056 N N . ASP A 1 131 ? 18.891 -12.955 3.317 1.00 75.69 131 ASP A N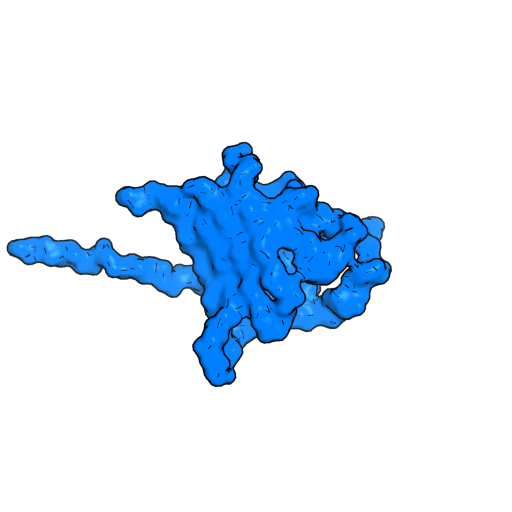 1
ATOM 1057 C CA . ASP A 1 131 ? 18.818 -11.547 3.704 1.00 75.69 131 ASP A CA 1
ATOM 1058 C C . ASP A 1 131 ? 17.425 -10.963 3.424 1.00 75.69 131 ASP A C 1
ATOM 1060 O O . ASP A 1 131 ? 16.839 -11.194 2.361 1.00 75.69 131 ASP A O 1
ATOM 1064 N N . GLU A 1 132 ? 16.905 -10.150 4.348 1.00 78.25 132 GLU A N 1
ATOM 1065 C CA . GLU A 1 132 ? 15.667 -9.388 4.147 1.00 78.25 132 GLU A CA 1
ATOM 1066 C C . GLU A 1 132 ? 15.884 -8.232 3.166 1.00 78.25 132 GLU A C 1
ATOM 1068 O O . GLU A 1 132 ? 16.100 -7.084 3.552 1.00 78.25 132 GLU A O 1
ATOM 1073 N N . LYS A 1 133 ? 15.822 -8.547 1.872 1.00 87.50 133 LYS A N 1
ATOM 1074 C CA . LYS A 1 133 ? 15.860 -7.559 0.794 1.00 87.50 133 LYS A CA 1
ATOM 1075 C C . LYS A 1 133 ? 14.505 -7.423 0.129 1.00 87.50 133 LYS A C 1
ATOM 1077 O O . LYS A 1 133 ? 13.750 -8.392 0.016 1.00 87.50 133 LYS A O 1
ATOM 1082 N N . TYR A 1 134 ? 14.231 -6.222 -0.351 1.00 87.56 134 TYR A N 1
ATOM 1083 C CA . TYR A 1 134 ? 12.999 -5.888 -1.043 1.00 87.56 134 TYR A CA 1
ATOM 1084 C C . TYR A 1 134 ? 13.330 -5.267 -2.392 1.00 87.56 134 TYR A C 1
ATOM 1086 O O . TYR A 1 134 ? 14.285 -4.506 -2.530 1.00 87.56 134 TYR A O 1
ATOM 1094 N N . ASP A 1 135 ? 12.541 -5.629 -3.390 1.00 87.19 135 ASP A N 1
ATOM 1095 C CA . ASP A 1 135 ? 12.619 -5.091 -4.736 1.00 87.19 135 ASP A CA 1
ATOM 1096 C C . ASP A 1 135 ? 11.396 -4.212 -4.965 1.00 87.19 135 ASP A C 1
ATOM 1098 O O . ASP A 1 135 ? 10.254 -4.671 -4.854 1.00 87.19 135 ASP A O 1
ATOM 1102 N N . ILE A 1 136 ? 11.656 -2.932 -5.212 1.00 86.50 136 ILE A N 1
ATOM 1103 C CA . ILE A 1 136 ? 10.644 -1.908 -5.434 1.00 86.50 136 ILE A CA 1
ATOM 1104 C C . ILE A 1 136 ? 10.972 -1.267 -6.770 1.00 86.50 136 ILE A C 1
ATOM 1106 O O . ILE A 1 136 ? 11.888 -0.454 -6.868 1.00 86.50 136 ILE A O 1
ATOM 1110 N N . TYR A 1 137 ? 10.219 -1.618 -7.805 1.00 83.88 137 TYR A N 1
ATOM 1111 C CA . TYR A 1 137 ? 10.470 -1.096 -9.139 1.00 83.88 137 TYR A CA 1
ATOM 1112 C C . TYR A 1 137 ? 9.208 -0.518 -9.770 1.00 83.88 137 TYR A C 1
ATOM 1114 O O . TYR A 1 137 ? 8.086 -0.994 -9.580 1.00 83.88 137 TYR A O 1
ATOM 1122 N N . PHE A 1 138 ? 9.427 0.528 -10.561 1.00 83.81 138 PHE A N 1
ATOM 1123 C CA . PHE A 1 138 ? 8.445 1.168 -11.421 1.00 83.81 138 PHE A CA 1
ATOM 1124 C C . PHE A 1 138 ? 8.906 0.991 -12.867 1.00 83.81 138 PHE A C 1
ATOM 1126 O O . PHE A 1 138 ? 10.009 1.397 -13.231 1.00 83.81 138 PHE A O 1
ATOM 1133 N N . LYS A 1 139 ? 8.062 0.394 -13.704 1.00 82.88 139 LYS A N 1
ATOM 1134 C CA . LYS A 1 139 ? 8.294 0.248 -15.140 1.00 82.88 139 LYS A CA 1
ATOM 1135 C C . LYS A 1 139 ? 7.169 0.941 -15.892 1.00 82.88 139 LYS A C 1
ATOM 1137 O O . LYS A 1 139 ? 6.018 0.540 -15.767 1.00 82.88 139 LYS A O 1
ATOM 1142 N N . LYS A 1 140 ? 7.498 1.948 -16.699 1.00 77.12 140 LYS A N 1
ATOM 1143 C CA . LYS A 1 140 ? 6.547 2.564 -17.629 1.00 77.12 140 LYS A CA 1
ATOM 1144 C C . LYS A 1 140 ? 6.501 1.726 -18.908 1.00 77.12 140 LYS A C 1
ATOM 1146 O O . LYS A 1 140 ? 7.510 1.611 -19.602 1.00 77.12 140 LYS A O 1
ATOM 1151 N N . ASP A 1 141 ? 5.358 1.126 -19.211 1.00 68.75 141 ASP A N 1
ATOM 1152 C CA . ASP A 1 141 ? 5.141 0.423 -20.473 1.00 68.75 141 ASP A CA 1
ATOM 1153 C C . ASP A 1 141 ? 4.836 1.494 -21.541 1.00 68.75 141 ASP A C 1
ATOM 1155 O O . ASP A 1 141 ? 3.732 2.022 -21.623 1.00 68.75 141 ASP A O 1
ATOM 1159 N N . GLY A 1 142 ? 5.860 1.899 -22.307 1.00 56.72 142 GLY A N 1
ATOM 1160 C CA . GLY A 1 142 ? 5.706 2.935 -23.341 1.00 56.72 142 GLY A CA 1
ATOM 1161 C C . GLY A 1 142 ? 6.982 3.581 -23.895 1.00 56.72 142 GLY A C 1
ATOM 1162 O O . GLY A 1 142 ? 6.895 4.328 -24.864 1.00 56.72 142 GLY A O 1
ATOM 1163 N N . SER A 1 143 ? 8.168 3.308 -23.344 1.00 41.44 143 SER A N 1
ATOM 1164 C CA . SER A 1 143 ? 9.430 3.760 -23.946 1.00 41.44 143 SER A CA 1
ATOM 1165 C C . SER A 1 143 ? 9.881 2.771 -25.026 1.00 41.44 143 SER A C 1
ATOM 1167 O O . SER A 1 143 ? 10.553 1.782 -24.724 1.00 41.44 143 SER A O 1
ATOM 1169 N N . LYS A 1 144 ? 9.444 3.018 -26.265 1.00 35.38 144 LYS A N 1
ATOM 1170 C CA . LYS A 1 144 ? 10.203 2.624 -27.459 1.00 35.38 144 LYS A CA 1
ATOM 1171 C C . LYS A 1 144 ? 11.359 3.594 -27.664 1.00 35.38 144 LYS A C 1
ATOM 1173 O O . LYS A 1 144 ? 11.154 4.792 -27.369 1.00 35.38 144 LYS A O 1
#